Protein AF-A0A158J462-F1 (afdb_monomer_lite)

Sequence (47 aa):
MQAVEAVTADTSLHTRDLGGTATTAQVTAAVCALLEKAEASAAKAVA

pLDDT: mean 94.5, std 7.43, range [63.09, 98.69]

Organism: NCBI:txid326474

Radius of gyration: 12.59 Å; chains: 1; bounding box: 32×13×31 Å

Structure (mmCIF, N/CA/C/O backbone):
data_AF-A0A158J462-F1
#
_entry.id   AF-A0A158J462-F1
#
loop_
_atom_site.group_PDB
_atom_site.id
_atom_site.type_symbol
_atom_site.label_atom_id
_atom_site.label_alt_id
_atom_site.label_comp_id
_atom_site.label_asym_id
_atom_site.label_entity_id
_atom_site.label_seq_id
_atom_site.pdbx_PDB_ins_code
_atom_site.Cartn_x
_atom_site.Cartn_y
_atom_site.Cartn_z
_atom_site.occupancy
_atom_site.B_iso_or_equiv
_atom_site.auth_seq_id
_atom_site.auth_comp_id
_atom_site.auth_asym_id
_atom_site.auth_atom_id
_atom_site.pdbx_PDB_model_num
ATOM 1 N N . MET A 1 1 ? -0.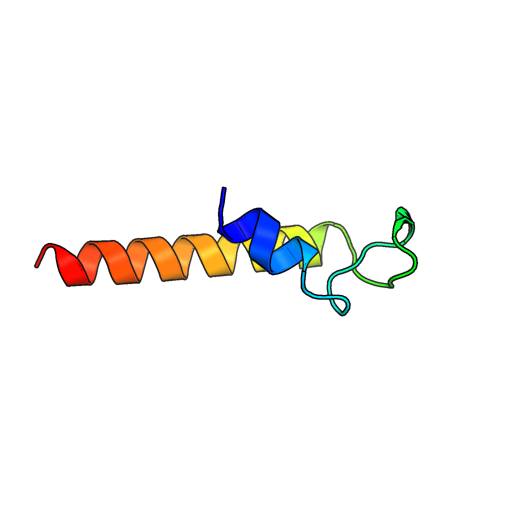865 8.956 11.457 1.00 73.62 1 MET A N 1
ATOM 2 C CA . MET A 1 1 ? 0.227 8.799 10.466 1.00 73.62 1 MET A CA 1
ATOM 3 C C . MET A 1 1 ? 0.675 7.347 10.240 1.00 73.62 1 MET A C 1
ATOM 5 O O . MET A 1 1 ? 1.251 7.086 9.195 1.00 73.62 1 MET A O 1
ATOM 9 N N . GLN A 1 2 ? 0.345 6.390 11.122 1.00 94.50 2 GLN A N 1
ATOM 10 C CA . GLN A 1 2 ? 0.890 5.016 11.123 1.00 94.50 2 GLN A CA 1
ATOM 11 C C . GLN A 1 2 ? 0.739 4.198 9.824 1.00 94.50 2 GLN A C 1
ATOM 13 O O . GLN A 1 2 ? 1.661 3.478 9.462 1.00 94.50 2 GLN A O 1
ATOM 18 N N . ALA A 1 3 ? -0.383 4.296 9.098 1.00 96.88 3 ALA A N 1
ATOM 19 C CA . ALA A 1 3 ? -0.579 3.511 7.870 1.00 96.88 3 ALA A CA 1
ATOM 20 C C . ALA A 1 3 ? 0.441 3.864 6.770 1.00 96.88 3 ALA A C 1
ATOM 22 O O . ALA A 1 3 ? 0.944 2.985 6.079 1.00 96.88 3 ALA A O 1
ATOM 23 N N . VAL A 1 4 ? 0.778 5.150 6.639 1.00 95.88 4 VAL A N 1
ATOM 24 C CA . VAL A 1 4 ? 1.755 5.624 5.648 1.00 95.88 4 VAL A CA 1
ATOM 25 C C . VAL A 1 4 ? 3.171 5.219 6.052 1.00 95.88 4 VAL A C 1
ATOM 27 O O . VAL A 1 4 ? 3.942 4.782 5.205 1.00 95.88 4 VAL A O 1
ATOM 30 N N . GLU A 1 5 ? 3.504 5.302 7.342 1.00 97.56 5 GLU A N 1
ATOM 31 C CA . GLU A 1 5 ? 4.796 4.849 7.878 1.00 97.56 5 GLU A CA 1
ATOM 32 C C . GLU A 1 5 ? 4.993 3.344 7.660 1.00 97.56 5 GLU A C 1
ATOM 34 O O . GLU A 1 5 ? 6.047 2.929 7.187 1.00 97.56 5 GLU A O 1
ATOM 39 N N . ALA A 1 6 ? 3.960 2.536 7.921 1.00 97.75 6 ALA A N 1
ATOM 40 C CA . ALA A 1 6 ? 3.996 1.094 7.698 1.00 97.75 6 ALA A CA 1
ATOM 41 C C . ALA A 1 6 ? 4.198 0.738 6.216 1.00 97.75 6 ALA A C 1
ATOM 43 O O . ALA A 1 6 ? 5.041 -0.096 5.901 1.00 97.75 6 ALA A O 1
ATOM 44 N N . VAL A 1 7 ? 3.475 1.400 5.305 1.00 97.81 7 VAL A N 1
ATOM 45 C CA . VAL A 1 7 ? 3.634 1.183 3.856 1.00 97.81 7 VAL A CA 1
ATOM 46 C C . VAL A 1 7 ? 5.000 1.654 3.357 1.00 97.81 7 VAL A C 1
ATOM 48 O O . VAL A 1 7 ? 5.602 0.995 2.520 1.00 97.81 7 VAL A O 1
ATOM 51 N N . THR A 1 8 ? 5.525 2.759 3.890 1.00 96.12 8 THR A N 1
ATOM 52 C CA . THR A 1 8 ? 6.845 3.283 3.496 1.00 96.12 8 THR A CA 1
ATOM 53 C C . THR A 1 8 ? 7.989 2.403 4.014 1.00 96.12 8 THR A C 1
ATOM 55 O O . T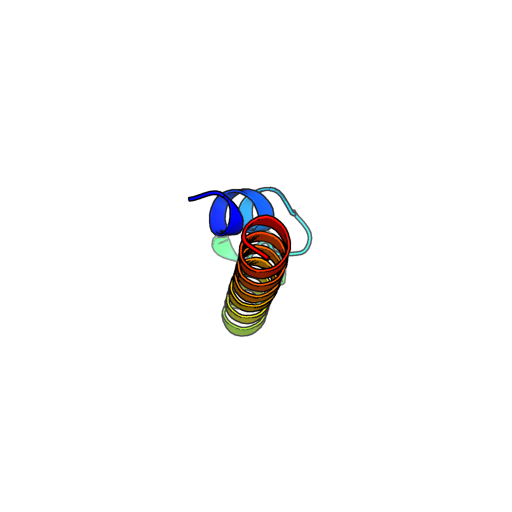HR A 1 8 ? 9.022 2.282 3.357 1.00 96.12 8 THR A O 1
ATOM 58 N N . ALA A 1 9 ? 7.820 1.766 5.175 1.00 97.69 9 ALA A N 1
ATOM 59 C CA . ALA A 1 9 ? 8.793 0.826 5.731 1.00 97.69 9 ALA A CA 1
ATOM 60 C C . ALA A 1 9 ? 8.860 -0.509 4.961 1.00 97.69 9 ALA A C 1
ATOM 62 O O . ALA A 1 9 ? 9.863 -1.216 5.056 1.00 97.69 9 ALA A O 1
ATOM 63 N N . ASP A 1 10 ? 7.822 -0.853 4.193 1.00 98.00 10 ASP A N 1
ATOM 64 C CA . ASP A 1 10 ? 7.781 -2.060 3.371 1.00 98.00 10 ASP A CA 1
ATOM 65 C C . ASP A 1 10 ? 8.463 -1.828 2.013 1.00 98.00 10 ASP A C 1
ATOM 67 O O . ASP A 1 10 ? 7.913 -1.202 1.104 1.00 98.00 10 ASP A O 1
ATOM 71 N N . THR A 1 11 ? 9.668 -2.376 1.853 1.00 97.88 11 THR A N 1
ATOM 72 C CA . THR A 1 11 ? 10.459 -2.250 0.619 1.00 97.88 11 THR A CA 1
ATOM 73 C C . THR A 1 11 ? 9.798 -2.898 -0.598 1.00 97.88 11 THR A C 1
ATOM 75 O O . THR A 1 11 ? 10.102 -2.517 -1.729 1.00 97.88 11 THR A O 1
ATOM 78 N N . SER A 1 12 ? 8.863 -3.835 -0.409 1.00 98.06 12 SER A N 1
ATOM 79 C CA . SER A 1 12 ? 8.101 -4.423 -1.517 1.00 98.06 12 SER A CA 1
ATOM 80 C C . SER A 1 12 ? 7.081 -3.450 -2.119 1.00 98.06 12 SER A C 1
ATOM 82 O O . SER A 1 12 ? 6.692 -3.601 -3.278 1.00 98.06 12 SER A O 1
ATOM 84 N N . LEU A 1 13 ? 6.695 -2.418 -1.362 1.00 98.56 13 LEU A N 1
ATOM 85 C CA . LEU A 1 13 ? 5.766 -1.366 -1.773 1.00 98.56 13 LEU A CA 1
ATOM 86 C C . LEU A 1 13 ? 6.477 -0.091 -2.238 1.00 98.56 13 LEU A C 1
ATOM 88 O O . LEU A 1 13 ? 5.828 0.918 -2.510 1.00 98.56 13 LEU A O 1
ATOM 92 N N . HIS A 1 14 ? 7.803 -0.114 -2.376 1.00 98.56 14 HIS A N 1
ATOM 93 C CA . HIS A 1 14 ? 8.543 1.033 -2.888 1.00 98.56 14 HIS A CA 1
ATOM 94 C C . HIS A 1 14 ? 8.229 1.276 -4.364 1.00 98.56 14 HIS A C 1
ATOM 96 O O . HIS A 1 14 ? 8.255 0.368 -5.199 1.00 98.56 14 HIS A O 1
ATOM 102 N N . THR A 1 15 ? 7.940 2.532 -4.687 1.00 98.25 15 THR A N 1
ATOM 103 C CA . THR A 1 15 ? 7.765 3.014 -6.056 1.00 98.25 15 THR A CA 1
ATOM 104 C C . THR A 1 15 ? 9.117 3.251 -6.729 1.00 98.25 15 THR A C 1
ATOM 106 O O . THR A 1 15 ? 10.181 3.160 -6.113 1.00 98.25 15 THR A O 1
ATOM 109 N N . ARG A 1 16 ? 9.087 3.547 -8.032 1.00 98.06 16 ARG A N 1
ATOM 110 C CA . ARG A 1 16 ? 10.287 3.698 -8.875 1.00 98.06 16 ARG A CA 1
ATOM 111 C C . ARG A 1 16 ? 11.284 4.738 -8.359 1.00 98.06 16 ARG A C 1
ATOM 113 O O . ARG A 1 16 ? 12.486 4.542 -8.480 1.00 98.06 16 ARG A O 1
ATOM 120 N N . ASP A 1 17 ? 10.792 5.839 -7.810 1.00 97.69 17 ASP A N 1
ATOM 121 C CA . ASP A 1 17 ? 11.593 6.918 -7.223 1.00 97.69 17 ASP A CA 1
ATOM 122 C C . ASP A 1 17 ? 12.376 6.480 -5.975 1.00 97.69 17 ASP A C 1
ATOM 124 O O . ASP A 1 17 ? 13.429 7.043 -5.692 1.00 97.69 17 ASP A O 1
ATOM 128 N N . LEU A 1 18 ? 11.920 5.426 -5.294 1.00 97.31 18 LEU A N 1
ATOM 129 C CA . LEU A 1 18 ? 12.595 4.795 -4.157 1.00 97.31 18 LEU A CA 1
ATOM 130 C C . LEU A 1 18 ? 13.379 3.529 -4.557 1.00 97.31 18 LEU A C 1
ATOM 132 O O . LEU A 1 18 ? 13.897 2.824 -3.697 1.00 97.31 18 LEU A O 1
ATOM 136 N N . GLY A 1 19 ? 13.479 3.227 -5.857 1.00 97.31 19 GLY A N 1
ATOM 137 C CA . GLY A 1 19 ? 14.188 2.049 -6.371 1.00 97.31 19 GLY A CA 1
ATOM 138 C C . GLY A 1 19 ? 13.376 0.749 -6.374 1.00 97.31 19 GLY A C 1
ATOM 139 O O . GLY A 1 19 ? 13.942 -0.313 -6.626 1.00 97.31 19 GLY A O 1
ATOM 140 N N . GLY A 1 20 ? 12.066 0.810 -6.122 1.00 97.88 20 GLY A N 1
ATOM 141 C CA . GLY A 1 20 ? 11.177 -0.349 -6.183 1.00 97.88 20 GLY A CA 1
ATOM 142 C C . GLY A 1 20 ? 10.383 -0.453 -7.490 1.00 97.88 20 GLY A C 1
ATOM 143 O O . GLY A 1 20 ? 10.615 0.266 -8.465 1.00 97.88 20 GLY A O 1
ATOM 144 N N . THR A 1 21 ? 9.433 -1.388 -7.515 1.00 98.44 21 THR A N 1
ATOM 145 C CA . THR A 1 21 ? 8.597 -1.686 -8.696 1.00 98.44 21 THR A CA 1
ATOM 146 C C . THR A 1 21 ? 7.107 -1.473 -8.453 1.00 98.44 21 THR A C 1
ATOM 148 O O . THR A 1 21 ? 6.309 -1.646 -9.376 1.00 98.44 21 THR A O 1
ATOM 151 N N . ALA A 1 22 ? 6.721 -1.063 -7.242 1.00 98.62 22 ALA A N 1
ATOM 152 C CA . ALA A 1 22 ? 5.332 -0.800 -6.925 1.00 98.62 22 ALA A CA 1
ATOM 153 C C . ALA A 1 22 ? 4.804 0.393 -7.731 1.00 98.62 22 ALA A C 1
ATOM 155 O O . ALA A 1 22 ? 5.504 1.361 -8.048 1.00 98.62 22 ALA A O 1
ATOM 156 N N . THR A 1 23 ? 3.527 0.316 -8.065 1.00 98.62 23 THR A N 1
ATOM 157 C CA . THR A 1 23 ? 2.771 1.383 -8.710 1.00 98.62 23 THR A CA 1
ATOM 158 C C . THR A 1 23 ? 2.042 2.210 -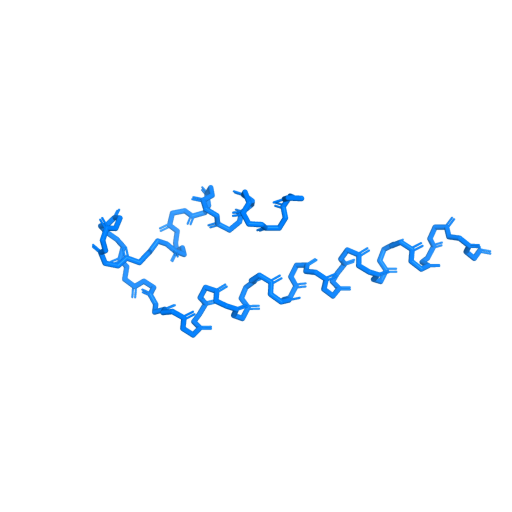7.663 1.00 98.62 23 THR A C 1
ATOM 160 O O . THR A 1 23 ? 1.713 1.722 -6.581 1.00 98.62 23 THR A O 1
ATOM 163 N N . THR A 1 24 ? 1.693 3.447 -8.011 1.00 98.19 24 THR A N 1
ATOM 164 C CA . THR A 1 24 ? 0.862 4.300 -7.152 1.00 98.19 24 THR A CA 1
ATOM 165 C C . THR A 1 24 ? -0.434 3.600 -6.744 1.00 98.19 24 THR A C 1
ATOM 167 O O . THR A 1 24 ? -0.804 3.655 -5.581 1.00 98.19 24 THR A O 1
ATOM 170 N N . ALA A 1 25 ? -1.074 2.861 -7.657 1.00 98.62 25 ALA A N 1
ATOM 171 C CA . ALA A 1 25 ? -2.292 2.112 -7.351 1.00 98.62 25 ALA A CA 1
ATOM 172 C C . ALA A 1 25 ? -2.080 1.042 -6.263 1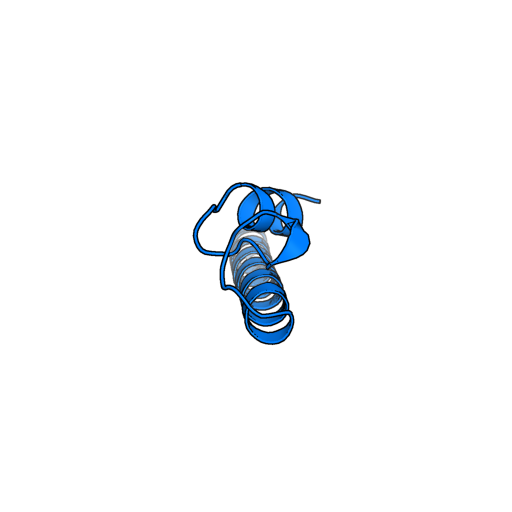.00 98.62 25 ALA A C 1
ATOM 174 O O . ALA A 1 25 ? -2.916 0.907 -5.373 1.00 98.62 25 ALA A O 1
ATOM 175 N N . GLN A 1 26 ? -0.958 0.313 -6.295 1.00 98.62 26 GLN A N 1
ATOM 176 C CA . GLN A 1 26 ? -0.627 -0.693 -5.278 1.00 98.62 26 GLN A CA 1
ATOM 177 C C . GLN A 1 26 ? -0.359 -0.055 -3.914 1.00 98.62 26 GLN A C 1
ATOM 179 O O . GLN A 1 26 ? -0.879 -0.528 -2.906 1.00 98.62 26 GLN A O 1
ATOM 184 N N . VAL A 1 27 ? 0.396 1.045 -3.884 1.00 98.38 27 VAL A N 1
ATOM 185 C CA . VAL A 1 27 ? 0.678 1.785 -2.646 1.00 98.38 27 VAL A CA 1
ATOM 186 C C . VAL A 1 27 ? -0.609 2.360 -2.053 1.00 98.38 27 VAL A C 1
ATOM 188 O O . VAL A 1 27 ? -0.858 2.201 -0.860 1.00 98.38 27 VAL A O 1
ATOM 191 N N . THR A 1 28 ? -1.471 2.965 -2.873 1.00 98.25 28 THR A N 1
ATOM 192 C CA . THR A 1 28 ? -2.770 3.483 -2.422 1.00 98.25 28 THR A CA 1
ATOM 193 C C . THR A 1 28 ? -3.648 2.370 -1.859 1.00 98.25 28 THR A C 1
ATOM 195 O O . THR A 1 28 ? -4.179 2.520 -0.760 1.00 98.25 28 THR A O 1
ATOM 198 N N . ALA A 1 29 ? -3.759 1.238 -2.560 1.00 98.69 29 ALA A N 1
ATOM 199 C CA . ALA A 1 29 ? -4.540 0.099 -2.087 1.00 98.69 29 ALA A CA 1
ATOM 200 C C . ALA A 1 29 ? -4.019 -0.440 -0.744 1.00 98.69 29 ALA A C 1
ATOM 202 O O . ALA A 1 29 ? -4.813 -0.714 0.155 1.00 98.69 29 ALA A O 1
ATOM 203 N N . ALA A 1 30 ? -2.696 -0.535 -0.575 1.00 98.44 30 ALA A N 1
ATOM 204 C CA . ALA A 1 30 ? -2.085 -0.975 0.676 1.00 98.44 30 ALA A CA 1
ATOM 205 C C . ALA A 1 30 ? -2.399 -0.022 1.841 1.00 98.44 30 ALA A C 1
ATOM 207 O O . ALA A 1 30 ? -2.773 -0.478 2.923 1.00 98.44 30 ALA A O 1
ATOM 208 N N . VAL A 1 31 ? -2.316 1.296 1.620 1.00 98.12 31 VAL A N 1
ATOM 209 C CA . VAL A 1 31 ? -2.678 2.293 2.641 1.00 98.12 31 VAL A CA 1
ATOM 210 C C . VAL A 1 31 ? -4.153 2.166 3.025 1.00 98.12 31 VAL A C 1
ATOM 212 O O . VAL A 1 31 ? -4.456 2.097 4.216 1.00 98.12 31 VAL A O 1
ATOM 215 N N . CYS A 1 32 ? -5.066 2.091 2.051 1.00 98.19 32 CYS A N 1
ATOM 216 C CA . CYS A 1 32 ? -6.500 1.931 2.315 1.00 98.19 32 CYS A CA 1
ATOM 217 C C . CYS A 1 32 ? -6.792 0.660 3.125 1.00 98.19 32 CYS A C 1
ATOM 219 O O . CYS A 1 32 ? -7.469 0.739 4.146 1.00 98.19 32 CYS A O 1
ATOM 221 N N . ALA A 1 33 ? -6.199 -0.477 2.753 1.00 98.12 33 ALA A N 1
ATOM 222 C CA . ALA A 1 33 ? -6.383 -1.737 3.471 1.00 98.12 33 ALA A CA 1
ATOM 223 C C . ALA A 1 33 ? -5.900 -1.672 4.934 1.00 98.12 33 ALA A C 1
ATOM 225 O O . ALA A 1 33 ? -6.504 -2.273 5.826 1.00 98.12 33 ALA A O 1
ATOM 226 N N . LEU A 1 34 ? -4.813 -0.943 5.213 1.00 97.56 34 LEU A N 1
ATOM 227 C CA . LEU A 1 34 ? -4.355 -0.727 6.588 1.00 97.56 34 LEU A CA 1
ATOM 228 C C . LEU A 1 34 ? -5.300 0.179 7.379 1.00 97.56 34 LEU A C 1
ATOM 230 O O . LEU A 1 34 ? -5.516 -0.072 8.565 1.00 97.56 34 LEU A O 1
ATOM 234 N N . LEU A 1 35 ? -5.868 1.207 6.746 1.00 96.88 35 LEU A N 1
ATOM 235 C CA . LEU A 1 35 ? -6.846 2.088 7.385 1.00 96.88 35 LEU A CA 1
ATOM 236 C C . LEU A 1 35 ? -8.134 1.337 7.728 1.00 96.88 35 LEU A C 1
ATOM 238 O O . LEU A 1 35 ? -8.586 1.433 8.863 1.00 96.88 35 LEU A O 1
ATOM 242 N N . GLU A 1 36 ? -8.657 0.520 6.813 1.00 97.19 36 GLU A N 1
ATOM 243 C CA . GLU A 1 36 ? -9.833 -0.330 7.056 1.00 97.19 36 GLU A CA 1
ATOM 244 C C . GLU A 1 36 ? -9.598 -1.296 8.224 1.00 97.19 36 GLU A C 1
ATOM 246 O O . GLU A 1 36 ? -10.435 -1.439 9.116 1.00 97.19 36 GLU A O 1
ATOM 251 N N . LYS A 1 37 ? -8.420 -1.931 8.276 1.00 95.75 37 LYS A N 1
ATOM 252 C CA . LYS A 1 37 ? -8.032 -2.791 9.403 1.00 95.75 37 LYS A CA 1
ATOM 253 C C . LY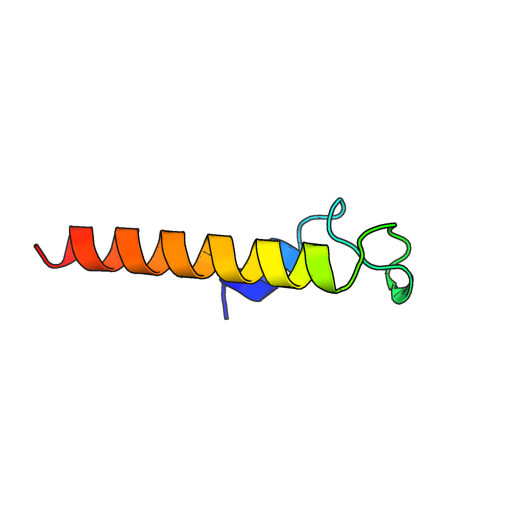S A 1 37 ? -7.942 -2.025 10.718 1.00 95.75 37 LYS A C 1
ATOM 255 O O . LYS A 1 37 ? -8.357 -2.548 11.756 1.00 95.75 37 LYS A O 1
ATOM 260 N N . ALA A 1 38 ? -7.372 -0.823 10.693 1.00 94.31 38 ALA A N 1
ATOM 261 C CA . ALA A 1 38 ? -7.257 0.022 11.873 1.00 94.31 38 ALA A CA 1
ATOM 262 C C . ALA A 1 38 ? -8.639 0.470 12.368 1.00 94.31 38 ALA A C 1
ATOM 264 O O . ALA A 1 38 ? -8.905 0.389 13.565 1.00 94.31 38 ALA A O 1
ATOM 265 N N . GLU A 1 39 ? -9.534 0.854 11.458 1.00 93.56 39 GLU A N 1
ATOM 266 C CA . GLU A 1 39 ? -10.919 1.216 11.760 1.00 93.56 39 GLU A CA 1
ATOM 267 C C . GLU A 1 39 ? -11.692 0.031 12.352 1.00 93.56 39 GLU A C 1
ATOM 269 O O . GLU A 1 39 ? -12.285 0.160 13.421 1.00 93.56 39 GLU A O 1
ATOM 274 N N . ALA A 1 40 ? -11.608 -1.153 11.738 1.00 92.50 40 ALA A N 1
ATOM 275 C CA . ALA A 1 40 ? -12.242 -2.365 12.256 1.00 92.50 40 ALA A CA 1
ATOM 276 C C . ALA A 1 40 ? -11.721 -2.744 13.655 1.00 92.50 40 ALA A C 1
ATOM 278 O O . ALA A 1 40 ? -12.485 -3.174 14.522 1.00 92.50 40 ALA A O 1
ATOM 279 N N . SER A 1 41 ? -10.419 -2.561 13.894 1.00 90.44 41 SER A N 1
ATOM 280 C CA . SER A 1 41 ? -9.805 -2.806 15.203 1.00 90.44 41 SER A CA 1
ATOM 281 C C . SER A 1 41 ? -10.269 -1.788 16.247 1.00 90.44 41 SER A C 1
ATOM 283 O O . SER A 1 41 ? -10.564 -2.169 17.379 1.00 90.44 41 SER A O 1
ATOM 285 N N . ALA A 1 42 ? -10.383 -0.512 15.868 1.00 88.56 42 ALA A N 1
ATOM 286 C CA . ALA A 1 42 ? -10.901 0.541 16.734 1.00 88.56 42 ALA A CA 1
ATOM 287 C C . ALA A 1 42 ? -12.380 0.310 17.083 1.00 88.56 42 ALA A C 1
ATOM 289 O O . ALA A 1 42 ? -12.743 0.385 18.254 1.00 88.56 42 ALA A O 1
ATOM 290 N N . ALA A 1 43 ? -13.215 -0.059 16.108 1.00 87.94 43 ALA A N 1
ATOM 291 C CA . ALA A 1 43 ? -14.624 -0.383 16.330 1.00 87.94 43 ALA A CA 1
ATOM 292 C C . ALA A 1 43 ? -14.801 -1.551 17.315 1.00 87.94 43 ALA A C 1
ATOM 294 O O . ALA A 1 43 ? -15.662 -1.500 18.189 1.00 87.94 43 ALA A O 1
ATOM 295 N N . LYS A 1 44 ? -13.943 -2.575 17.228 1.00 81.88 44 LYS A N 1
ATOM 296 C CA . LYS A 1 44 ? -13.947 -3.712 18.158 1.00 81.88 44 LYS A CA 1
ATOM 297 C C . LYS A 1 44 ? -13.501 -3.344 19.578 1.00 81.88 44 LYS A C 1
ATOM 299 O O . LYS A 1 44 ? -13.899 -4.020 20.514 1.00 81.88 44 LYS A O 1
ATOM 304 N N . ALA A 1 45 ? -12.664 -2.323 19.744 1.00 78.88 45 ALA A N 1
ATOM 305 C CA . ALA A 1 45 ? -12.167 -1.904 21.057 1.00 78.88 45 ALA A CA 1
ATOM 306 C C . ALA A 1 45 ? -13.165 -1.034 21.845 1.00 78.88 45 ALA A C 1
ATOM 308 O O . ALA A 1 45 ? -12.987 -0.848 23.046 1.00 78.88 45 ALA A O 1
ATOM 309 N N . VAL A 1 46 ? -14.175 -0.476 21.169 1.00 78.25 46 VAL A N 1
ATOM 310 C CA . VAL A 1 46 ? -15.199 0.402 21.765 1.00 78.25 46 VAL A CA 1
ATOM 311 C C . VAL A 1 46 ? -16.520 -0.344 22.033 1.00 78.25 46 VAL A C 1
ATOM 313 O O . VAL A 1 46 ? -17.380 0.182 22.738 1.00 78.25 46 VAL A O 1
ATOM 316 N N . ALA A 1 47 ? -16.676 -1.557 21.492 1.00 63.09 47 ALA A N 1
ATOM 317 C CA . ALA A 1 47 ? -17.800 -2.46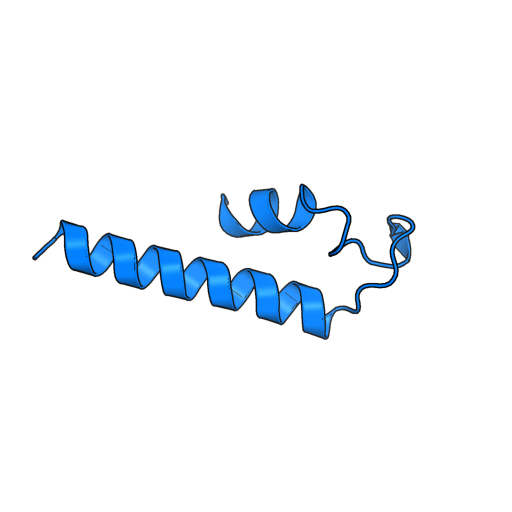4 21.744 1.00 63.09 47 ALA A CA 1
ATOM 318 C C . ALA A 1 47 ? -17.548 -3.354 22.970 1.00 63.09 47 ALA A C 1
ATOM 320 O O . ALA A 1 47 ? -18.526 -3.611 23.706 1.00 63.09 47 ALA A O 1
#

Foldseek 3Di:
DVLLVVLVVDQQQDPVVRVHPHDPVRSVVSSVVVVVVVVVVVVVVVD

Secondary structure (DSSP, 8-state):
-HHHHHHHH-GGG-BGGGT--B-HHHHHHHHHHHHHHHHHHHHHHH-